Protein AF-A0A9D0C7G3-F1 (afdb_monomer_lite)

Radius of gyration: 17.69 Å; chains: 1; bounding box: 43×38×45 Å

Structure (mmCIF, N/CA/C/O backbone):
data_AF-A0A9D0C7G3-F1
#
_entry.id   AF-A0A9D0C7G3-F1
#
loop_
_atom_site.group_PDB
_atom_site.id
_atom_site.type_symbol
_atom_site.label_atom_id
_atom_site.label_alt_id
_atom_site.label_comp_id
_atom_site.label_asym_id
_atom_site.label_entity_id
_atom_site.label_seq_id
_atom_site.pdbx_PDB_ins_code
_atom_site.Cartn_x
_atom_site.Cartn_y
_atom_site.Cartn_z
_atom_site.occupancy
_atom_site.B_iso_or_equiv
_atom_site.auth_seq_id
_atom_site.auth_comp_id
_atom_site.auth_asym_id
_atom_site.auth_atom_id
_atom_site.pdbx_PDB_model_num
ATOM 1 N N . MET A 1 1 ? 22.082 9.849 -9.300 1.00 39.44 1 MET A N 1
ATOM 2 C CA . MET A 1 1 ? 21.828 9.738 -10.758 1.00 39.44 1 MET A CA 1
ATOM 3 C C . MET A 1 1 ? 21.403 8.312 -11.122 1.00 39.44 1 MET A C 1
ATOM 5 O O . MET A 1 1 ? 22.254 7.501 -11.453 1.00 39.44 1 MET A O 1
ATOM 9 N N . LYS A 1 2 ? 20.102 7.976 -11.063 1.00 48.81 2 LYS A N 1
ATOM 10 C CA . LYS A 1 2 ? 19.562 6.820 -11.805 1.00 48.81 2 LYS A CA 1
ATOM 11 C C . LYS A 1 2 ? 19.129 7.336 -13.172 1.00 48.81 2 LYS A C 1
ATOM 13 O O . LYS A 1 2 ? 18.089 7.978 -13.309 1.00 48.81 2 LYS A O 1
ATOM 18 N N . THR A 1 3 ? 19.985 7.135 -14.163 1.00 46.56 3 THR A N 1
ATOM 19 C CA . THR A 1 3 ? 19.692 7.391 -15.571 1.00 46.56 3 THR A CA 1
ATOM 20 C C . THR A 1 3 ? 18.485 6.549 -15.976 1.00 46.56 3 THR A C 1
ATOM 22 O O . THR A 1 3 ? 18.524 5.323 -16.030 1.00 46.56 3 THR A O 1
ATOM 25 N N . SER A 1 4 ? 17.365 7.234 -16.189 1.00 58.22 4 SER A N 1
ATOM 26 C CA . SER A 1 4 ? 16.115 6.657 -16.669 1.00 58.22 4 SER A CA 1
ATOM 27 C C . SER A 1 4 ? 16.331 6.057 -18.060 1.00 58.22 4 SER A C 1
ATOM 29 O O . SER A 1 4 ? 16.233 6.767 -19.061 1.00 58.22 4 SER A O 1
ATOM 31 N N . ASN A 1 5 ? 16.575 4.747 -18.132 1.00 47.09 5 ASN A N 1
ATOM 32 C CA . ASN A 1 5 ? 16.446 3.982 -19.369 1.00 47.09 5 ASN A CA 1
ATOM 33 C C . ASN A 1 5 ? 14.997 4.104 -19.870 1.00 47.09 5 ASN A C 1
ATOM 35 O O . ASN A 1 5 ? 14.085 3.468 -19.343 1.00 47.09 5 ASN A O 1
ATOM 39 N N . ARG A 1 6 ? 14.784 4.940 -20.896 1.00 54.44 6 ARG A N 1
ATOM 40 C CA . ARG A 1 6 ? 13.482 5.238 -21.535 1.00 54.44 6 ARG A CA 1
ATOM 41 C C . ARG A 1 6 ? 12.836 4.040 -22.261 1.00 54.44 6 ARG A C 1
ATOM 43 O O . ARG A 1 6 ? 11.806 4.213 -22.900 1.00 54.44 6 ARG A O 1
ATOM 50 N N . LEU A 1 7 ? 13.418 2.844 -22.174 1.00 54.00 7 LEU A N 1
ATOM 51 C CA . LEU A 1 7 ? 13.065 1.675 -22.992 1.0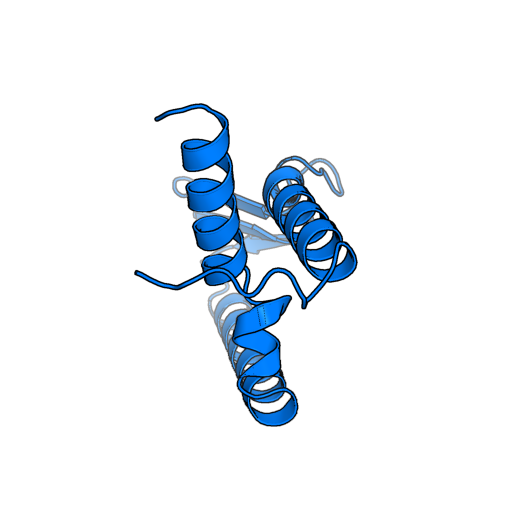0 54.00 7 LEU A CA 1
ATOM 52 C C . LEU A 1 7 ? 12.112 0.680 -22.301 1.00 54.00 7 LEU A C 1
ATOM 54 O O . LEU A 1 7 ? 11.555 -0.191 -22.959 1.00 54.00 7 LEU A O 1
ATOM 58 N N . ILE A 1 8 ? 11.852 0.829 -20.998 1.00 56.38 8 ILE A N 1
ATOM 59 C CA . ILE A 1 8 ? 10.834 0.048 -20.274 1.00 56.38 8 ILE A CA 1
ATOM 60 C C . ILE A 1 8 ? 9.529 0.848 -20.357 1.00 56.38 8 ILE A C 1
ATOM 62 O O . ILE A 1 8 ? 9.196 1.616 -19.454 1.00 56.38 8 ILE A O 1
ATOM 66 N N . GLY A 1 9 ? 8.914 0.773 -21.536 1.00 66.19 9 GLY A N 1
ATOM 67 C CA . GLY A 1 9 ? 7.927 1.698 -22.079 1.00 66.19 9 GLY A CA 1
ATOM 68 C C . GLY A 1 9 ? 6.613 1.877 -21.289 1.00 66.19 9 GLY A C 1
ATOM 69 O O . GLY A 1 9 ? 6.458 1.401 -20.168 1.00 66.19 9 GLY A O 1
ATOM 70 N N . PRO A 1 10 ? 5.624 2.570 -21.868 1.00 71.00 10 PRO A N 1
ATOM 71 C CA . PRO A 1 10 ? 4.451 3.157 -21.195 1.00 71.00 10 PRO A CA 1
ATOM 72 C C . PRO A 1 10 ? 3.639 2.229 -20.270 1.00 71.00 10 PRO A C 1
ATOM 74 O O . PRO A 1 10 ? 2.961 2.712 -19.366 1.00 71.00 10 PRO A O 1
ATOM 77 N N . TRP A 1 11 ? 3.717 0.911 -20.453 1.00 75.50 11 TRP A N 1
ATOM 78 C CA . TRP A 1 11 ? 3.060 -0.098 -19.621 1.00 75.50 11 TRP A CA 1
ATOM 79 C C . TRP A 1 11 ? 3.484 -0.064 -18.152 1.00 75.50 11 TRP A C 1
ATOM 81 O O . TRP A 1 11 ? 2.620 -0.148 -17.282 1.00 75.50 11 TRP A O 1
ATOM 91 N N . ARG A 1 12 ? 4.780 0.129 -17.859 1.00 79.38 12 ARG A N 1
ATOM 92 C CA . ARG A 1 12 ? 5.259 0.204 -16.467 1.00 79.38 12 ARG A CA 1
ATOM 93 C C . ARG A 1 12 ? 4.659 1.412 -15.761 1.00 79.38 12 ARG A C 1
ATOM 95 O O . ARG A 1 12 ? 4.097 1.283 -14.685 1.00 79.38 12 ARG A O 1
ATOM 102 N N . THR A 1 13 ? 4.712 2.573 -16.405 1.00 78.06 13 THR A N 1
ATOM 103 C CA . THR A 1 13 ? 4.170 3.817 -15.849 1.00 78.06 13 THR A CA 1
ATOM 104 C C . THR A 1 13 ? 2.652 3.751 -15.674 1.00 78.06 13 THR A C 1
ATOM 106 O O . THR A 1 13 ? 2.151 4.210 -14.655 1.00 78.06 13 THR A O 1
ATOM 109 N N . ARG A 1 14 ? 1.910 3.138 -16.611 1.00 82.88 14 ARG A N 1
ATOM 110 C CA . ARG A 1 14 ? 0.461 2.906 -16.452 1.00 82.88 14 ARG A CA 1
ATOM 111 C C . ARG A 1 14 ? 0.149 2.014 -15.251 1.00 82.88 14 ARG A C 1
ATOM 113 O O . ARG A 1 14 ? -0.739 2.351 -14.478 1.00 82.88 14 ARG A O 1
ATOM 120 N N . LEU A 1 15 ? 0.890 0.917 -15.078 1.00 86.25 15 LEU A N 1
ATOM 121 C CA . LEU A 1 15 ? 0.722 0.013 -13.939 1.00 86.25 15 LEU A CA 1
ATOM 122 C C . LEU A 1 15 ? 1.035 0.720 -12.612 1.00 86.25 15 LEU A C 1
ATOM 124 O O . LEU A 1 15 ? 0.284 0.582 -11.654 1.00 86.25 15 LEU A O 1
ATOM 128 N N . GLN A 1 16 ? 2.095 1.532 -12.580 1.00 86.25 16 GLN A N 1
ATOM 129 C CA . GLN A 1 16 ? 2.473 2.320 -11.407 1.00 86.25 16 GLN A CA 1
ATOM 130 C C . GLN A 1 16 ? 1.385 3.328 -11.008 1.00 86.25 16 GLN A C 1
ATOM 132 O O . GLN A 1 16 ? 1.018 3.399 -9.837 1.00 86.25 16 GLN A O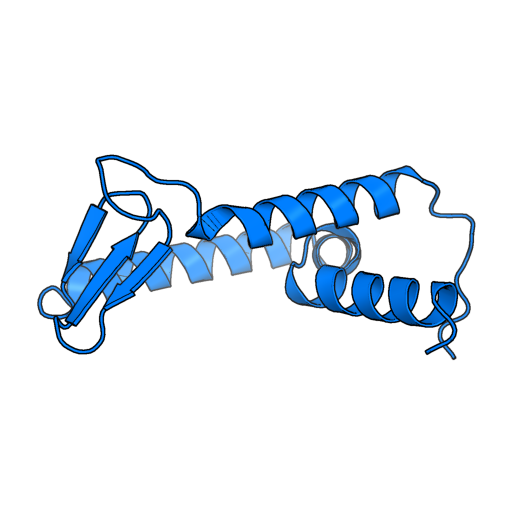 1
ATOM 137 N N . TRP A 1 17 ? 0.824 4.061 -11.976 1.00 85.62 17 TRP A N 1
ATOM 138 C CA . TRP A 1 17 ? -0.317 4.952 -11.737 1.00 85.62 17 TRP A CA 1
ATOM 139 C C . TRP A 1 17 ? -1.553 4.195 -11.250 1.00 85.62 17 TRP A C 1
ATOM 141 O O . TRP A 1 17 ? -2.211 4.656 -10.322 1.00 85.62 17 TRP A O 1
ATOM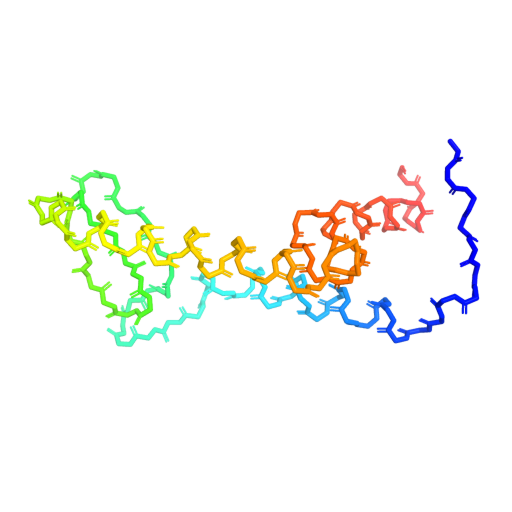 151 N N . LEU A 1 18 ? -1.851 3.032 -11.840 1.00 88.81 18 LEU A N 1
ATOM 152 C CA . LEU A 1 18 ? -2.983 2.196 -11.441 1.00 88.81 18 LEU A CA 1
ATOM 153 C C . LEU A 1 18 ? -2.836 1.718 -9.993 1.00 88.81 18 LEU A C 1
ATOM 155 O O . LEU A 1 18 ? -3.763 1.898 -9.210 1.00 88.81 18 LEU A O 1
ATOM 159 N N . LEU A 1 19 ? -1.677 1.166 -9.614 1.00 88.00 19 LEU A N 1
ATOM 160 C CA . LEU A 1 19 ? -1.418 0.745 -8.232 1.00 88.00 19 LEU A CA 1
ATOM 161 C C . LEU A 1 19 ? -1.476 1.924 -7.258 1.00 88.00 19 LEU A C 1
ATOM 163 O O . LEU A 1 19 ? -2.037 1.788 -6.175 1.00 88.00 19 LEU A O 1
ATOM 167 N N . CYS A 1 20 ? -0.917 3.074 -7.640 1.00 88.44 20 CYS A N 1
ATOM 168 C CA . CYS A 1 20 ? -0.929 4.275 -6.810 1.00 88.44 20 CYS A CA 1
ATOM 169 C C . CYS A 1 20 ? -2.362 4.759 -6.552 1.00 88.44 20 CYS A C 1
ATOM 171 O O . CYS A 1 20 ? -2.724 5.015 -5.406 1.00 88.44 20 CYS A O 1
ATOM 173 N N . LEU A 1 21 ? -3.190 4.840 -7.599 1.00 89.50 21 LEU A N 1
ATOM 174 C CA . LEU A 1 21 ? -4.604 5.201 -7.480 1.00 89.50 21 LEU A CA 1
ATOM 175 C C . LEU A 1 21 ? -5.375 4.179 -6.651 1.00 89.50 21 LEU A C 1
ATOM 177 O O . LEU A 1 21 ? -6.132 4.572 -5.774 1.00 89.50 21 LEU A O 1
ATOM 181 N N . LEU A 1 22 ? -5.161 2.883 -6.882 1.00 88.56 22 LEU A N 1
ATOM 182 C CA . LEU A 1 22 ? -5.822 1.830 -6.116 1.00 88.56 22 LEU A CA 1
ATOM 183 C C . LEU A 1 22 ? -5.500 1.942 -4.622 1.00 88.56 22 LEU A C 1
ATOM 185 O O . LEU A 1 22 ? -6.410 1.893 -3.802 1.00 88.56 22 LEU A O 1
ATOM 189 N N . PHE A 1 23 ? -4.226 2.127 -4.270 1.00 85.31 23 PHE A N 1
ATOM 190 C CA . PHE A 1 23 ? -3.795 2.252 -2.877 1.00 85.31 23 PHE A CA 1
ATOM 191 C C . PHE A 1 23 ? -4.332 3.526 -2.216 1.00 85.31 23 PHE A C 1
ATOM 193 O O . PHE A 1 23 ? -4.695 3.508 -1.043 1.00 85.31 23 PHE A O 1
ATOM 200 N N . LEU A 1 24 ? -4.422 4.621 -2.976 1.00 87.38 24 LEU A N 1
ATOM 201 C CA . LEU A 1 24 ? -4.948 5.885 -2.475 1.00 87.38 24 LEU A CA 1
ATOM 202 C C . LEU A 1 24 ? -6.472 5.866 -2.337 1.00 87.38 24 LEU A C 1
ATOM 204 O O . LEU A 1 24 ? -6.989 6.477 -1.419 1.00 87.38 24 LEU A O 1
ATOM 208 N N . LEU A 1 25 ? -7.193 5.165 -3.213 1.00 88.00 25 LEU A N 1
ATOM 209 C CA . LEU A 1 25 ? -8.656 5.066 -3.170 1.00 88.00 25 LEU A CA 1
ATOM 210 C C . LEU A 1 25 ? -9.148 3.996 -2.187 1.00 88.00 25 LEU A C 1
ATOM 212 O O . LEU A 1 25 ? -10.269 4.089 -1.697 1.00 88.00 25 LEU A O 1
ATOM 216 N N . LEU A 1 26 ? -8.306 3.011 -1.864 1.00 84.69 26 LEU A N 1
ATOM 217 C CA . LEU A 1 26 ? -8.611 1.891 -0.970 1.00 84.69 26 LEU A CA 1
ATOM 218 C C . LEU A 1 26 ? -9.278 2.290 0.362 1.00 84.69 26 LEU A C 1
ATOM 220 O O . LEU A 1 26 ? -10.300 1.689 0.682 1.00 84.69 26 LEU A O 1
ATOM 224 N N . PRO A 1 27 ? -8.786 3.282 1.132 1.00 82.06 27 PRO A N 1
ATOM 225 C CA . PRO A 1 27 ? -9.420 3.651 2.400 1.00 82.06 27 PRO A CA 1
ATOM 226 C C . PRO A 1 27 ? -10.711 4.472 2.239 1.00 82.06 27 PRO A C 1
ATOM 228 O O . PRO A 1 27 ? -11.502 4.542 3.177 1.00 82.06 27 PRO A O 1
ATOM 231 N N . TRP A 1 28 ? -10.961 5.072 1.072 1.00 82.69 28 TRP A N 1
ATOM 232 C CA . TRP A 1 28 ? -12.212 5.796 0.796 1.00 82.69 28 TRP A CA 1
ATOM 233 C C . TRP A 1 28 ? -13.326 4.897 0.264 1.00 82.69 28 TRP A C 1
ATOM 235 O O . TRP A 1 28 ? -14.482 5.308 0.249 1.00 82.69 28 TRP A O 1
ATOM 245 N N . LEU A 1 29 ? -13.003 3.680 -0.172 1.00 82.38 29 LEU A N 1
ATOM 246 C CA . LEU A 1 29 ? -14.021 2.702 -0.522 1.00 82.38 29 LEU A CA 1
ATOM 247 C C . LEU A 1 29 ? -14.729 2.240 0.757 1.00 82.38 29 LEU A C 1
ATOM 249 O O . LEU A 1 29 ? -14.093 1.904 1.759 1.00 82.38 29 LEU A O 1
ATOM 253 N N . GLU A 1 30 ? -16.056 2.212 0.714 1.00 80.69 30 GLU A N 1
ATOM 254 C CA . GLU A 1 30 ? -16.895 1.745 1.814 1.00 80.69 30 GLU A CA 1
ATOM 255 C C . GLU A 1 30 ? -17.462 0.361 1.480 1.00 80.69 30 GLU A C 1
ATOM 257 O O . GLU A 1 30 ? -17.960 0.121 0.380 1.00 80.69 30 GLU A O 1
ATOM 262 N N . MET A 1 31 ? -17.406 -0.562 2.440 1.00 74.38 31 MET A N 1
ATOM 263 C CA . MET A 1 31 ? -18.087 -1.857 2.374 1.00 74.38 31 MET A CA 1
ATOM 264 C C . MET A 1 31 ? -18.881 -2.054 3.664 1.00 74.38 31 MET A C 1
ATOM 266 O O . MET A 1 31 ? -18.344 -1.913 4.761 1.00 74.38 31 MET A O 1
ATOM 270 N N . ASN A 1 32 ? -20.168 -2.391 3.538 1.00 71.56 32 ASN A N 1
ATOM 271 C CA . ASN A 1 32 ? -21.091 -2.583 4.668 1.00 71.56 32 ASN A CA 1
ATOM 272 C C . ASN A 1 32 ? -21.190 -1.369 5.619 1.00 71.56 32 ASN A C 1
ATOM 274 O O . ASN A 1 32 ? -21.271 -1.535 6.835 1.00 71.56 32 ASN A O 1
ATOM 278 N N . GLY A 1 33 ? -21.153 -0.145 5.077 1.00 77.06 33 GLY A N 1
ATOM 279 C CA . GLY A 1 33 ? -21.277 1.097 5.855 1.00 77.06 33 GLY A CA 1
ATOM 280 C C . GLY A 1 33 ? -20.040 1.476 6.678 1.00 77.06 33 GLY A C 1
ATOM 281 O O . GLY A 1 33 ? -20.099 2.417 7.463 1.00 77.06 33 GLY A O 1
ATOM 282 N N . ASN A 1 34 ? -18.922 0.761 6.507 1.00 75.75 34 ASN A N 1
ATOM 283 C CA . ASN A 1 34 ? -17.635 1.079 7.118 1.00 75.75 34 ASN A CA 1
ATOM 284 C C . ASN A 1 34 ? -16.553 1.233 6.035 1.00 75.75 34 ASN A C 1
ATOM 286 O O . ASN A 1 34 ? -16.587 0.557 5.006 1.00 75.75 34 ASN A O 1
ATOM 290 N N . SER A 1 35 ? -15.574 2.108 6.281 1.00 78.69 35 SER A N 1
ATOM 291 C CA . SER A 1 35 ? -14.389 2.257 5.423 1.00 78.69 35 SER A CA 1
ATOM 292 C C . SER A 1 35 ? -13.614 0.933 5.333 1.00 78.69 35 SER A C 1
ATOM 294 O O . SER A 1 35 ? -13.482 0.212 6.327 1.00 78.69 35 SER A O 1
ATOM 296 N N . LEU A 1 36 ? -13.108 0.610 4.137 1.00 78.94 36 LEU A N 1
ATOM 297 C CA . LEU A 1 36 ? -12.393 -0.636 3.847 1.00 78.94 36 LEU A CA 1
ATOM 298 C C . LEU A 1 36 ? -11.175 -0.855 4.745 1.00 78.94 36 LEU A C 1
ATOM 300 O O . LEU A 1 36 ? -10.868 -1.994 5.087 1.00 78.94 36 LEU A O 1
ATOM 304 N N . VAL A 1 37 ? -10.460 0.216 5.083 1.00 82.88 37 VAL A N 1
ATOM 305 C CA . VAL A 1 37 ? -9.271 0.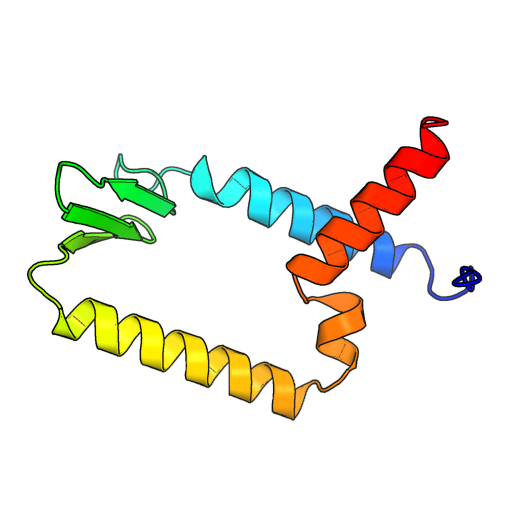163 5.932 1.00 82.88 37 VAL A CA 1
ATOM 306 C C . VAL A 1 37 ? -9.297 1.377 6.849 1.00 82.88 37 VAL A C 1
ATOM 308 O O . VAL A 1 37 ? -8.953 2.484 6.439 1.00 82.88 37 VAL A O 1
ATOM 311 N N . ARG A 1 38 ? -9.696 1.172 8.107 1.00 83.25 38 ARG A N 1
ATOM 312 C CA . ARG A 1 38 ? -9.712 2.221 9.135 1.00 83.25 38 ARG A CA 1
ATOM 313 C C . ARG A 1 38 ? -9.215 1.672 10.466 1.00 83.25 38 ARG A C 1
ATOM 315 O O . ARG A 1 38 ? -9.631 0.606 10.905 1.00 83.25 38 ARG A O 1
ATOM 322 N N . ILE A 1 39 ? -8.358 2.439 11.132 1.00 83.44 39 ILE A N 1
ATOM 323 C CA . ILE A 1 39 ? -7.861 2.135 12.477 1.00 83.44 39 ILE A CA 1
ATOM 324 C C . ILE A 1 39 ? -8.508 3.119 13.451 1.00 83.44 39 ILE A C 1
ATOM 326 O O . ILE A 1 39 ? -8.293 4.326 13.351 1.00 83.44 39 ILE A O 1
ATOM 330 N N . ASP A 1 40 ? -9.318 2.607 14.373 1.00 84.75 40 ASP A N 1
ATOM 331 C CA . ASP A 1 40 ? -9.956 3.369 15.445 1.00 84.75 40 ASP A CA 1
ATOM 332 C C . ASP A 1 40 ? -9.201 3.116 16.757 1.00 84.75 40 ASP A C 1
ATOM 334 O O . ASP A 1 40 ? -9.362 2.075 17.398 1.00 84.75 40 ASP A O 1
ATOM 338 N N . ILE A 1 41 ? -8.325 4.059 17.119 1.00 83.31 41 ILE A N 1
ATOM 339 C CA . ILE A 1 41 ? -7.473 3.974 18.314 1.00 83.31 41 ILE A CA 1
ATOM 340 C C . ILE A 1 41 ? -8.304 4.086 19.609 1.00 83.31 41 ILE A C 1
ATOM 342 O O . ILE A 1 41 ? -8.117 3.238 20.479 1.00 83.31 41 ILE A O 1
ATOM 346 N N . PRO A 1 42 ? -9.243 5.049 19.756 1.00 82.19 42 PRO A N 1
ATOM 347 C CA . PRO A 1 42 ? -10.093 5.140 20.947 1.00 82.19 42 PRO A CA 1
ATOM 348 C C . PRO A 1 42 ? -10.942 3.892 21.199 1.00 82.19 42 PRO A C 1
ATOM 350 O O . PRO A 1 42 ? -11.098 3.470 22.341 1.00 82.19 42 PRO A O 1
ATOM 353 N N . GLY A 1 43 ? -11.505 3.311 20.136 1.00 79.81 43 GLY A N 1
ATOM 354 C CA . GLY A 1 43 ? -12.363 2.133 20.236 1.00 79.81 43 GLY A CA 1
ATOM 355 C C . GLY A 1 43 ? -11.615 0.801 20.229 1.00 79.81 43 GLY A C 1
ATOM 356 O O . GLY A 1 43 ? -12.267 -0.232 20.375 1.00 79.81 43 GLY A O 1
ATOM 357 N N . LEU A 1 44 ? -10.292 0.812 20.009 1.00 83.75 44 LEU A N 1
ATOM 358 C CA . LEU A 1 44 ? -9.474 -0.383 19.772 1.00 83.75 44 LEU A CA 1
ATOM 359 C C . LEU A 1 44 ? -10.070 -1.296 18.676 1.00 83.75 44 LEU A C 1
ATOM 361 O O . LEU A 1 44 ? -10.031 -2.527 18.766 1.00 83.75 44 LEU A O 1
ATOM 365 N N . ARG A 1 45 ? -10.642 -0.686 17.627 1.00 84.44 45 ARG A N 1
ATOM 366 C CA . ARG A 1 45 ? -11.290 -1.392 16.509 1.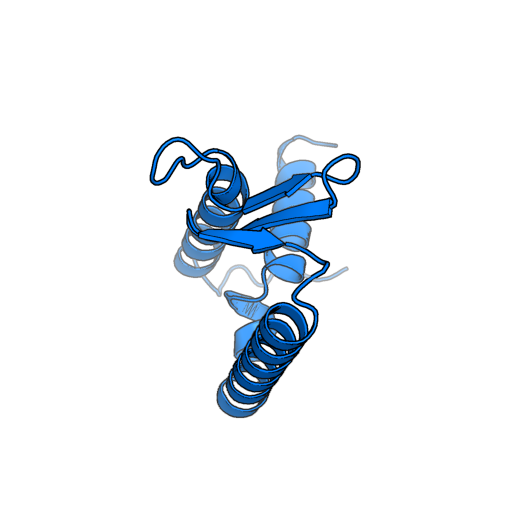00 84.44 45 ARG A CA 1
ATOM 367 C C . ARG A 1 45 ? -10.512 -1.183 15.218 1.00 84.44 45 ARG A C 1
ATOM 369 O O . ARG A 1 45 ? -10.217 -0.061 14.817 1.00 84.44 45 ARG A O 1
ATOM 376 N N . LEU A 1 46 ? -10.215 -2.279 14.543 1.00 85.19 46 LEU A N 1
ATOM 377 C CA . LEU A 1 46 ? -9.596 -2.327 13.229 1.00 85.19 46 LEU A CA 1
ATOM 378 C C . LEU A 1 46 ? -10.674 -2.712 12.218 1.00 85.19 46 LEU A C 1
ATOM 380 O O . LEU A 1 46 ? -11.198 -3.820 12.241 1.00 85.19 46 LEU A O 1
ATOM 384 N N . TYR A 1 47 ? -11.014 -1.794 11.328 1.00 83.75 47 TYR A N 1
ATOM 385 C CA . TYR A 1 47 ? -11.913 -2.056 10.215 1.00 83.75 47 TYR A CA 1
ATOM 386 C C . TYR A 1 47 ? -11.067 -2.512 9.031 1.00 83.75 47 TYR A C 1
ATOM 388 O O . TYR A 1 47 ? -10.241 -1.749 8.526 1.00 83.75 47 TYR A O 1
ATOM 396 N N . LEU A 1 48 ? -11.243 -3.767 8.622 1.00 83.12 48 LEU A N 1
ATOM 397 C CA . LEU A 1 48 ? -10.521 -4.389 7.515 1.00 83.12 48 LEU A CA 1
ATOM 398 C C . LEU A 1 48 ? -11.523 -5.090 6.595 1.00 83.12 48 LEU A C 1
ATOM 400 O O . LEU A 1 48 ? -12.216 -6.014 7.010 1.00 83.12 48 LEU A O 1
ATOM 404 N N . PHE A 1 49 ? -11.611 -4.632 5.346 1.00 78.81 49 PHE A N 1
ATOM 405 C CA . PHE A 1 49 ? -12.494 -5.159 4.298 1.00 78.81 49 PHE A CA 1
ATOM 406 C C . PHE A 1 49 ? -13.962 -5.310 4.742 1.00 78.81 49 PHE A C 1
ATOM 408 O O . PHE A 1 49 ? -14.623 -6.307 4.455 1.00 78.81 49 PHE A O 1
ATOM 415 N N . GLY A 1 50 ? -14.474 -4.317 5.479 1.00 71.38 50 GLY A N 1
ATOM 416 C CA . GLY A 1 50 ? -15.846 -4.310 6.002 1.00 71.38 50 GLY A CA 1
ATOM 417 C C . GLY A 1 50 ? -16.082 -5.222 7.216 1.00 71.38 50 GLY A C 1
ATOM 418 O O . GLY A 1 50 ? -17.215 -5.312 7.681 1.00 71.38 50 GLY A O 1
ATOM 419 N N . GLN A 1 51 ? -15.045 -5.885 7.739 1.00 78.69 51 GLN A N 1
ATOM 420 C CA . GLN A 1 51 ? -15.078 -6.628 9.002 1.00 78.69 51 GLN A CA 1
ATOM 421 C C . GLN A 1 51 ? -14.490 -5.781 10.134 1.00 78.69 51 GLN A C 1
ATOM 423 O O . GLN A 1 51 ? -13.530 -5.036 9.934 1.00 78.69 51 GLN A O 1
ATOM 428 N N . VAL A 1 52 ? -15.056 -5.915 11.334 1.00 84.06 52 VAL A N 1
ATOM 429 C CA . VAL A 1 52 ? -14.588 -5.214 12.536 1.00 84.06 52 VAL A CA 1
ATOM 430 C C . VAL A 1 52 ? -13.751 -6.179 13.369 1.00 84.06 52 VAL A C 1
ATOM 432 O O . VAL A 1 52 ? -14.282 -7.003 14.109 1.00 84.06 52 VAL A O 1
ATOM 435 N N . LEU A 1 53 ? -12.433 -6.073 13.247 1.00 84.69 53 LEU A N 1
ATOM 436 C CA . LEU A 1 53 ? -11.474 -6.790 14.077 1.00 84.69 53 LEU A CA 1
ATOM 437 C C . LEU A 1 53 ? -11.203 -5.964 15.326 1.00 84.69 53 LEU A C 1
ATOM 439 O O . LEU A 1 53 ? -10.603 -4.894 15.268 1.00 84.69 53 LEU A O 1
ATOM 443 N N . ARG A 1 54 ? -11.657 -6.438 16.478 1.00 81.50 54 ARG A N 1
ATOM 444 C CA . ARG A 1 54 ? -11.340 -5.767 17.736 1.00 81.50 54 ARG A CA 1
ATOM 445 C C . ARG A 1 54 ? -9.993 -6.251 18.253 1.00 81.50 54 ARG A C 1
ATOM 447 O O . ARG A 1 54 ? -9.677 -7.432 18.136 1.00 81.50 54 ARG A O 1
ATOM 454 N N . ILE A 1 55 ? -9.209 -5.354 18.838 1.00 80.56 55 ILE A N 1
ATOM 455 C CA . ILE A 1 55 ? -7.869 -5.689 19.341 1.00 80.56 55 ILE A CA 1
ATOM 456 C C . ILE A 1 55 ? -7.943 -6.643 20.545 1.00 80.56 55 ILE A C 1
ATOM 458 O O . ILE A 1 55 ? -6.990 -7.382 20.782 1.00 80.56 55 ILE A O 1
ATOM 462 N N . GLU A 1 56 ? -9.075 -6.709 21.263 1.00 81.69 56 GLU A N 1
ATOM 463 C CA . GLU A 1 56 ? -9.254 -7.700 22.335 1.00 81.69 56 GLU A CA 1
ATOM 464 C C . GLU A 1 56 ? -9.222 -9.150 21.810 1.00 81.69 56 GLU A C 1
ATOM 466 O O . GLU A 1 56 ? -8.843 -10.065 22.536 1.00 81.69 56 GLU A O 1
ATOM 471 N N . GLU A 1 57 ? -9.544 -9.364 20.531 1.00 84.25 57 GLU A N 1
ATOM 472 C CA . GLU A 1 57 ? -9.478 -10.660 19.846 1.00 84.25 57 GLU A CA 1
ATOM 473 C C . GLU A 1 57 ? -8.083 -10.872 19.217 1.00 84.25 57 GLU A C 1
ATOM 475 O O . GLU A 1 57 ? -7.945 -11.106 18.011 1.00 84.25 57 GLU A O 1
ATOM 480 N N . LEU A 1 58 ? -7.018 -10.762 20.022 1.00 82.69 58 LEU A N 1
ATOM 481 C CA . LEU A 1 58 ? -5.625 -10.726 19.542 1.00 82.69 58 LEU A CA 1
ATOM 482 C C . LEU A 1 58 ? -5.255 -11.910 18.622 1.00 82.69 58 LEU A C 1
ATOM 484 O O . LEU A 1 58 ? -4.417 -11.759 17.733 1.00 82.69 58 LEU A O 1
ATOM 488 N N . TYR A 1 59 ? -5.896 -13.073 18.789 1.00 88.31 59 TYR A N 1
ATOM 489 C CA . TYR A 1 59 ? -5.642 -14.262 17.969 1.00 88.31 59 TYR A CA 1
ATOM 490 C C . TYR A 1 59 ? -6.001 -14.063 16.483 1.00 88.31 59 TYR A C 1
ATOM 492 O O . TYR A 1 59 ? -5.236 -14.493 15.620 1.00 88.31 59 TYR A O 1
ATOM 500 N N . LEU A 1 60 ? -7.114 -13.382 16.169 1.00 87.69 60 LEU A N 1
ATOM 501 C CA . LEU A 1 60 ? -7.530 -13.097 14.785 1.00 87.69 60 LEU A CA 1
ATOM 502 C C . LEU A 1 60 ? -6.550 -12.138 14.115 1.00 87.69 60 LEU A C 1
ATOM 504 O O . LEU A 1 60 ? -6.146 -12.348 12.972 1.00 87.69 60 LEU A O 1
ATOM 508 N N . VAL A 1 61 ? -6.141 -11.100 14.848 1.00 86.50 61 VAL A N 1
ATOM 509 C CA . VAL A 1 61 ? -5.180 -10.101 14.372 1.00 86.50 61 VAL A CA 1
ATOM 510 C C . VAL A 1 61 ? -3.820 -10.750 14.110 1.00 86.50 61 VAL A C 1
ATOM 512 O O . VAL A 1 61 ? -3.238 -10.544 13.045 1.00 86.50 61 VAL A O 1
ATOM 515 N N . LEU A 1 62 ? -3.336 -11.583 15.036 1.00 90.56 62 LEU A N 1
ATOM 516 C CA . LEU A 1 62 ? -2.067 -12.296 14.888 1.00 90.56 62 LEU A CA 1
ATOM 517 C C . LEU A 1 62 ? -2.081 -13.240 13.681 1.00 90.56 62 LEU A C 1
ATOM 519 O O . LEU A 1 62 ? -1.143 -13.227 12.884 1.00 90.56 62 LEU A O 1
ATOM 523 N N . LEU A 1 63 ? -3.147 -14.030 13.521 1.00 91.81 63 LEU A N 1
ATOM 524 C CA . LEU A 1 63 ? -3.297 -14.937 12.385 1.00 91.81 63 LEU A CA 1
ATOM 525 C C . LEU A 1 63 ? -3.364 -14.165 11.061 1.00 91.81 63 LEU A C 1
ATOM 527 O O . LEU A 1 63 ? -2.708 -14.553 10.095 1.00 91.81 63 LEU A O 1
ATOM 531 N N . GLY A 1 64 ? -4.080 -13.039 11.028 1.00 89.69 64 GLY A N 1
ATOM 532 C CA . GLY A 1 64 ? -4.139 -12.159 9.862 1.00 89.69 64 GLY A CA 1
ATOM 533 C C . GLY A 1 64 ? -2.767 -11.606 9.469 1.00 89.69 64 GLY A C 1
ATOM 534 O O . GLY A 1 64 ? -2.382 -11.687 8.302 1.00 89.69 64 GLY A O 1
ATOM 535 N N . ILE A 1 65 ? -1.994 -11.106 10.439 1.00 90.19 65 ILE A N 1
ATOM 536 C CA . ILE A 1 65 ? -0.630 -10.611 10.203 1.00 90.19 65 ILE A CA 1
ATOM 537 C C . ILE A 1 65 ? 0.284 -11.745 9.729 1.00 90.19 65 ILE A C 1
ATOM 539 O O . ILE A 1 65 ? 1.041 -11.556 8.779 1.00 90.19 65 ILE A O 1
ATOM 543 N N . LEU A 1 66 ? 0.202 -12.929 10.339 1.00 95.56 66 LEU A N 1
ATOM 544 C CA . LEU A 1 66 ? 1.012 -14.083 9.949 1.00 95.56 66 LEU A CA 1
ATOM 545 C C . LEU A 1 66 ? 0.744 -14.491 8.495 1.00 95.56 66 LEU A C 1
ATOM 547 O O . LEU A 1 66 ? 1.686 -14.647 7.717 1.00 95.56 66 LEU A O 1
ATOM 551 N N . VAL A 1 67 ? -0.529 -14.616 8.110 1.00 95.12 67 VAL A N 1
ATOM 552 C CA . VAL A 1 67 ? -0.926 -14.938 6.732 1.00 95.12 67 VAL A CA 1
ATOM 553 C C . VAL A 1 67 ? -0.457 -13.851 5.766 1.00 95.12 67 VAL A C 1
ATOM 555 O O . VAL A 1 67 ? 0.093 -14.173 4.714 1.00 95.12 67 VAL A O 1
ATOM 558 N N . PHE A 1 68 ? -0.609 -12.574 6.126 1.00 92.44 68 PHE A N 1
ATOM 559 C CA . PHE A 1 68 ? -0.144 -11.455 5.308 1.00 92.44 68 PHE A CA 1
ATOM 560 C C . PHE A 1 68 ? 1.373 -11.499 5.076 1.00 92.44 68 PHE A C 1
ATOM 562 O O . PHE A 1 68 ? 1.826 -11.388 3.936 1.00 92.44 68 PHE A O 1
ATOM 569 N N . VAL A 1 69 ? 2.160 -11.712 6.134 1.00 95.12 69 VAL A N 1
ATOM 570 C CA . VAL A 1 69 ? 3.624 -11.793 6.048 1.00 95.12 69 VAL A CA 1
ATOM 571 C C . VAL A 1 69 ? 4.057 -12.999 5.219 1.00 95.12 69 VAL A C 1
ATOM 573 O O . VAL A 1 69 ? 4.923 -12.856 4.359 1.00 95.12 69 VAL A O 1
ATOM 576 N N . LEU A 1 70 ? 3.445 -14.169 5.419 1.00 96.31 70 LEU A N 1
ATOM 577 C CA . LEU A 1 70 ? 3.753 -15.368 4.635 1.00 96.31 70 LEU A CA 1
ATOM 578 C C . LEU A 1 70 ? 3.411 -15.186 3.155 1.00 96.31 70 LEU A C 1
ATOM 580 O O . LEU A 1 70 ? 4.223 -15.531 2.300 1.00 96.31 70 LEU A O 1
ATOM 584 N N . ALA A 1 71 ? 2.249 -14.607 2.845 1.00 92.00 71 ALA A N 1
ATOM 585 C CA . ALA A 1 71 ? 1.857 -14.305 1.474 1.00 92.00 71 ALA A CA 1
ATOM 586 C C . ALA A 1 71 ? 2.836 -13.320 0.821 1.00 92.00 71 ALA A C 1
ATOM 588 O O . ALA A 1 71 ? 3.304 -13.559 -0.292 1.00 92.00 71 ALA A O 1
ATOM 589 N N . PHE A 1 72 ? 3.207 -12.248 1.527 1.00 89.88 72 PHE A N 1
ATOM 590 C CA . PHE A 1 72 ? 4.185 -11.278 1.042 1.00 89.88 72 PHE A CA 1
ATOM 591 C C . PHE A 1 72 ? 5.555 -11.927 0.799 1.00 89.88 72 PHE A C 1
ATOM 593 O O . PHE A 1 72 ? 6.164 -11.733 -0.255 1.00 89.88 72 PHE A O 1
ATOM 600 N N . LEU A 1 73 ? 6.026 -12.754 1.734 1.00 91.44 73 LEU A N 1
ATOM 601 C CA . LEU A 1 73 ? 7.306 -13.445 1.615 1.00 91.44 73 LEU A CA 1
ATOM 602 C C . LEU A 1 73 ? 7.295 -14.435 0.443 1.00 91.44 73 LEU A C 1
ATOM 604 O O . LEU A 1 73 ? 8.212 -14.421 -0.372 1.00 91.44 73 LEU A O 1
ATOM 608 N N . LEU A 1 74 ? 6.227 -15.217 0.280 1.00 92.94 74 LEU A N 1
ATOM 609 C CA . LEU A 1 74 ? 6.063 -16.130 -0.853 1.00 92.94 74 LEU A CA 1
ATOM 610 C C . LEU A 1 74 ? 6.140 -15.375 -2.183 1.00 92.94 74 LEU A C 1
ATOM 612 O O . LEU A 1 74 ? 6.906 -15.744 -3.070 1.00 92.94 74 LEU A O 1
ATOM 616 N N . VAL A 1 75 ? 5.402 -14.274 -2.301 1.00 88.62 75 VAL A N 1
ATOM 617 C CA . VAL A 1 75 ? 5.399 -13.427 -3.495 1.00 88.62 75 VAL A CA 1
ATOM 618 C C . VAL A 1 75 ? 6.792 -12.862 -3.793 1.00 88.62 75 VAL A C 1
ATOM 620 O O . VAL A 1 75 ? 7.233 -12.891 -4.944 1.00 88.62 75 VAL A O 1
ATOM 623 N N . THR A 1 76 ? 7.517 -12.393 -2.773 1.00 86.44 76 THR A N 1
ATOM 624 C CA . THR A 1 76 ? 8.884 -11.871 -2.949 1.00 86.44 76 THR A CA 1
ATOM 625 C C . THR A 1 76 ? 9.898 -12.947 -3.339 1.00 86.44 76 THR A C 1
ATOM 627 O O . THR A 1 76 ? 10.768 -12.669 -4.162 1.00 86.44 76 THR A O 1
ATOM 630 N N . VAL A 1 77 ? 9.778 -14.174 -2.823 1.00 90.19 77 VAL A N 1
ATOM 631 C CA . VAL A 1 77 ? 10.647 -15.299 -3.211 1.00 90.19 77 VAL A CA 1
ATOM 632 C C . VAL A 1 77 ? 10.347 -15.765 -4.639 1.00 90.19 77 VAL A C 1
ATOM 634 O O . VAL A 1 77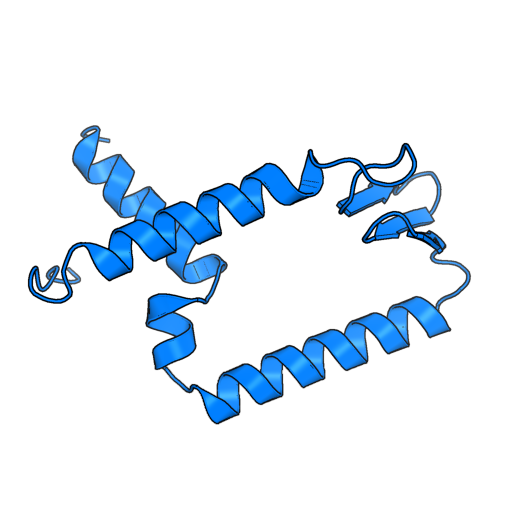 ? 11.277 -15.998 -5.405 1.00 90.19 77 VAL A O 1
ATOM 637 N N . VAL A 1 78 ? 9.069 -15.852 -5.025 1.00 90.69 78 VAL A N 1
ATOM 638 C CA . VAL A 1 78 ? 8.656 -16.324 -6.359 1.00 90.69 78 VAL A CA 1
ATOM 639 C C . VAL A 1 78 ? 8.978 -15.306 -7.457 1.00 90.69 78 VAL A C 1
ATOM 641 O O . VAL A 1 78 ? 9.490 -15.677 -8.510 1.00 90.69 78 VAL A O 1
ATOM 644 N N . LEU A 1 79 ? 8.686 -14.019 -7.238 1.00 84.62 79 LEU A N 1
ATOM 645 C CA . LEU A 1 79 ? 8.848 -12.968 -8.255 1.00 84.62 79 LEU A CA 1
ATOM 646 C C . LEU A 1 79 ? 10.190 -12.219 -8.156 1.00 84.62 79 LEU A C 1
ATOM 648 O O . LEU A 1 79 ? 10.567 -11.489 -9.079 1.00 84.62 79 LEU A O 1
ATOM 652 N N . GLY A 1 80 ? 10.928 -12.375 -7.055 1.00 80.94 80 GLY A N 1
ATOM 653 C CA . GLY A 1 80 ? 12.247 -11.774 -6.858 1.00 80.94 80 GLY A CA 1
ATOM 654 C C . GLY A 1 80 ? 12.264 -10.251 -7.052 1.00 80.94 80 GLY A C 1
ATOM 655 O O . GLY A 1 80 ? 11.329 -9.533 -6.698 1.00 80.94 80 GLY A O 1
ATOM 656 N N . ARG A 1 81 ? 13.333 -9.721 -7.670 1.00 76.88 81 ARG A N 1
ATOM 657 C CA . ARG A 1 81 ? 13.481 -8.271 -7.932 1.00 76.88 81 ARG A CA 1
ATOM 658 C C . ARG A 1 81 ? 12.457 -7.695 -8.917 1.00 76.88 81 ARG A C 1
ATOM 660 O O . ARG A 1 81 ? 12.330 -6.471 -8.982 1.00 76.88 81 ARG A O 1
ATOM 667 N N . VAL A 1 82 ? 11.744 -8.532 -9.676 1.00 79.56 82 VAL A N 1
ATOM 668 C CA . VAL A 1 82 ? 10.684 -8.061 -10.582 1.00 79.56 82 VAL A CA 1
ATOM 669 C C . VAL A 1 82 ? 9.548 -7.443 -9.767 1.00 79.56 82 VAL A C 1
ATOM 671 O O . VAL A 1 82 ? 9.055 -6.378 -10.128 1.00 79.56 82 VAL A O 1
ATOM 674 N N . TRP A 1 83 ? 9.221 -8.023 -8.607 1.00 80.88 83 TRP A N 1
ATOM 675 C CA . TRP A 1 83 ? 8.254 -7.456 -7.664 1.00 80.88 83 TRP A CA 1
ATOM 676 C C . TRP A 1 83 ? 8.624 -6.030 -7.244 1.00 80.88 83 TRP A C 1
ATOM 678 O O . TRP A 1 83 ? 7.824 -5.103 -7.387 1.00 80.88 83 TRP A O 1
ATOM 688 N N . CYS A 1 84 ? 9.869 -5.833 -6.797 1.00 76.69 84 CYS A N 1
ATOM 689 C CA . CYS A 1 84 ? 10.359 -4.533 -6.337 1.00 76.69 84 CYS A CA 1
ATOM 690 C C . CYS A 1 84 ? 10.386 -3.463 -7.440 1.00 76.69 84 CYS A C 1
ATOM 692 O O . CYS A 1 84 ? 10.295 -2.281 -7.128 1.00 76.69 84 CYS A O 1
ATOM 694 N N . GLY A 1 85 ? 10.496 -3.855 -8.715 1.00 71.12 85 GLY A N 1
ATOM 695 C CA . GLY A 1 85 ? 10.507 -2.924 -9.848 1.00 71.12 85 GLY A CA 1
ATOM 696 C C . GLY A 1 85 ? 9.132 -2.575 -10.435 1.00 71.12 85 GLY A C 1
ATOM 697 O O . GLY A 1 85 ? 9.039 -1.593 -11.173 1.00 71.12 85 GLY A O 1
ATOM 698 N N . TRP A 1 86 ? 8.089 -3.368 -10.154 1.00 76.50 86 TRP A N 1
ATOM 699 C CA . TRP A 1 86 ? 6.792 -3.264 -10.845 1.00 76.50 86 TRP A CA 1
ATOM 700 C C . TRP A 1 86 ? 5.564 -3.214 -9.928 1.00 76.50 86 TRP A C 1
ATOM 702 O O . TRP A 1 86 ? 4.596 -2.552 -10.294 1.00 76.50 86 TRP A O 1
ATOM 712 N N . LEU A 1 87 ? 5.574 -3.905 -8.782 1.00 80.56 87 LEU A N 1
ATOM 713 C CA . LEU A 1 87 ? 4.399 -4.043 -7.906 1.00 80.56 87 LEU A CA 1
ATOM 714 C C . LEU A 1 87 ? 4.605 -3.525 -6.481 1.00 80.56 87 LEU A C 1
ATOM 716 O O . LEU A 1 87 ? 3.618 -3.249 -5.805 1.00 80.56 87 LEU A O 1
ATOM 720 N N . CYS A 1 88 ? 5.846 -3.394 -6.001 1.00 83.44 88 CYS A N 1
ATOM 721 C CA . CYS A 1 88 ? 6.089 -2.937 -4.634 1.00 83.44 88 CYS A CA 1
ATOM 722 C C . CYS A 1 88 ? 5.463 -1.543 -4.422 1.00 83.44 88 CYS A C 1
ATOM 724 O O . CYS A 1 88 ? 5.884 -0.593 -5.099 1.00 83.44 88 CYS A O 1
ATOM 726 N N . PRO A 1 89 ? 4.478 -1.396 -3.512 1.00 78.38 89 PRO A N 1
ATOM 727 C CA . PRO A 1 89 ? 3.718 -0.156 -3.378 1.00 78.38 89 PRO A CA 1
ATOM 728 C C . PRO A 1 89 ? 4.607 1.001 -2.920 1.00 78.38 89 PRO A C 1
ATOM 730 O O . PRO A 1 89 ? 4.505 2.090 -3.472 1.00 78.38 89 PRO A O 1
ATOM 733 N N . GLN A 1 90 ? 5.548 0.753 -2.000 1.00 81.62 90 GLN A N 1
ATOM 734 C CA . GLN A 1 90 ? 6.488 1.765 -1.508 1.00 81.62 90 GLN A CA 1
ATOM 735 C C . GLN A 1 90 ? 7.371 2.319 -2.636 1.00 81.62 90 GLN A C 1
ATOM 737 O O . GLN A 1 90 ? 7.414 3.525 -2.861 1.00 81.62 90 GLN A O 1
ATOM 742 N N . THR A 1 91 ? 8.074 1.440 -3.356 1.00 84.19 91 THR A N 1
ATOM 743 C CA . THR A 1 91 ? 9.010 1.846 -4.415 1.00 84.19 91 THR A CA 1
ATOM 744 C C . THR A 1 91 ? 8.279 2.537 -5.558 1.00 84.19 91 THR A C 1
ATOM 746 O O . THR A 1 91 ? 8.740 3.552 -6.067 1.00 84.19 91 THR A O 1
ATOM 749 N N . THR A 1 92 ? 7.105 2.020 -5.919 1.00 86.00 92 THR A N 1
ATOM 750 C CA . THR A 1 92 ? 6.270 2.582 -6.980 1.00 86.00 92 THR A CA 1
ATOM 751 C C . THR A 1 92 ? 5.783 3.991 -6.646 1.00 86.00 92 THR A C 1
ATOM 753 O O . THR A 1 92 ? 5.854 4.864 -7.510 1.00 86.00 92 THR A O 1
ATOM 756 N N . LEU A 1 93 ? 5.330 4.233 -5.409 1.00 85.88 93 LEU A N 1
ATOM 757 C CA . LEU A 1 93 ? 4.894 5.563 -4.973 1.00 85.88 93 LEU A CA 1
ATOM 758 C C . LEU A 1 93 ? 6.045 6.572 -5.012 1.00 85.88 93 LEU A C 1
ATOM 760 O O . LEU A 1 93 ? 5.882 7.658 -5.563 1.00 85.88 93 LEU A O 1
ATOM 764 N N . SER A 1 94 ? 7.206 6.214 -4.454 1.00 86.56 94 SER A N 1
ATOM 765 C CA . SER A 1 94 ? 8.376 7.098 -4.413 1.00 86.56 94 SER A CA 1
ATOM 766 C C . SER A 1 94 ? 8.899 7.417 -5.815 1.00 86.56 94 SER A C 1
ATOM 768 O O . SER A 1 94 ? 9.093 8.586 -6.142 1.00 86.56 94 SER A O 1
ATOM 770 N N . ASP A 1 95 ? 9.042 6.403 -6.674 1.00 84.44 95 ASP A N 1
ATOM 771 C CA . ASP A 1 95 ? 9.477 6.585 -8.064 1.00 84.44 95 ASP A CA 1
ATOM 772 C C . ASP A 1 95 ? 8.515 7.502 -8.840 1.00 84.44 95 ASP A C 1
ATOM 774 O O . ASP A 1 95 ? 8.943 8.330 -9.654 1.00 84.44 95 ASP A O 1
ATOM 778 N N . LEU A 1 96 ? 7.207 7.359 -8.597 1.00 83.00 96 LEU A N 1
ATOM 779 C CA . LEU A 1 96 ? 6.185 8.173 -9.239 1.00 83.00 96 LEU A CA 1
ATOM 780 C C . LEU A 1 96 ? 6.199 9.616 -8.724 1.00 83.00 96 LEU A C 1
ATOM 782 O O . LEU A 1 96 ? 6.131 10.541 -9.532 1.00 83.00 96 LEU A O 1
ATOM 786 N N . ALA A 1 97 ? 6.342 9.809 -7.411 1.00 85.31 97 ALA A N 1
ATOM 787 C CA . ALA A 1 97 ? 6.429 11.123 -6.781 1.00 85.31 97 ALA A CA 1
ATOM 788 C C . ALA A 1 97 ? 7.657 11.910 -7.273 1.00 85.31 97 ALA A C 1
ATOM 790 O O . ALA A 1 97 ? 7.521 13.056 -7.699 1.00 85.31 97 ALA A O 1
ATOM 791 N N . GLU A 1 98 ? 8.836 11.283 -7.329 1.00 84.62 98 GLU A N 1
ATOM 792 C CA . GLU A 1 98 ? 10.048 11.895 -7.900 1.00 84.62 98 GLU A CA 1
ATOM 793 C C . GLU A 1 98 ? 9.914 12.160 -9.410 1.00 84.62 98 GLU A C 1
ATOM 795 O O . GLU A 1 98 ? 10.466 13.118 -9.959 1.00 84.62 98 GLU A O 1
ATOM 800 N N . GLY A 1 99 ? 9.203 11.291 -10.132 1.00 81.25 99 GLY A N 1
ATOM 801 C CA . GLY A 1 99 ? 8.862 11.505 -11.537 1.00 81.25 99 GLY A CA 1
ATOM 802 C C . GLY A 1 99 ? 7.945 12.711 -11.744 1.00 81.25 99 GLY A C 1
ATOM 803 O O . GLY A 1 99 ? 8.130 13.458 -12.705 1.00 81.25 99 GLY A O 1
ATOM 804 N N . LEU A 1 100 ? 6.979 12.903 -10.846 1.00 83.31 100 LEU A N 1
ATOM 805 C CA . LEU A 1 100 ? 6.029 14.006 -10.877 1.00 83.31 100 LEU A CA 1
ATOM 806 C C . LEU A 1 100 ? 6.696 15.336 -10.502 1.00 83.31 100 LEU A C 1
ATOM 808 O O . LEU A 1 100 ? 6.524 16.302 -11.239 1.00 83.31 100 LEU A O 1
ATOM 812 N N . GLY A 1 101 ? 7.521 15.373 -9.448 1.00 84.00 101 GLY A N 1
ATOM 813 C CA . GLY A 1 101 ? 8.279 16.570 -9.047 1.00 84.00 101 GLY A CA 1
ATOM 814 C C . GLY A 1 101 ? 9.150 17.110 -10.183 1.00 84.00 101 GLY A C 1
ATOM 815 O O . GLY A 1 101 ? 9.020 18.265 -10.581 1.00 84.00 101 GLY A O 1
ATOM 816 N N . ARG A 1 102 ? 9.891 16.220 -10.858 1.00 82.88 102 ARG A N 1
ATOM 817 C CA . ARG A 1 102 ? 10.684 16.575 -12.050 1.00 82.88 102 ARG A CA 1
ATOM 818 C C . ARG A 1 102 ? 9.859 17.117 -13.220 1.00 82.88 102 ARG A C 1
ATOM 820 O O . ARG A 1 102 ? 10.398 17.859 -14.034 1.00 82.88 102 ARG A O 1
ATOM 827 N N . ARG A 1 103 ? 8.585 16.727 -13.354 1.00 83.62 103 ARG A N 1
ATOM 828 C CA . ARG A 1 103 ? 7.679 17.246 -14.400 1.00 83.62 103 ARG A CA 1
ATOM 829 C C . ARG A 1 103 ? 7.060 18.586 -14.023 1.00 83.62 103 ARG A C 1
ATOM 831 O O . ARG A 1 103 ? 6.782 19.377 -14.916 1.00 83.62 103 ARG A O 1
ATOM 838 N N . LEU A 1 104 ? 6.830 18.807 -12.733 1.00 85.94 104 LEU A N 1
ATOM 839 C CA . LEU A 1 104 ? 6.272 20.044 -12.190 1.00 85.94 104 LEU A CA 1
ATOM 840 C C . LEU A 1 104 ? 7.346 21.109 -11.912 1.00 85.94 104 LEU A C 1
ATOM 842 O O . LEU A 1 104 ? 6.992 22.244 -11.614 1.00 85.94 104 LEU A O 1
ATOM 846 N N . GLY A 1 105 ? 8.632 20.771 -12.056 1.00 82.38 105 GLY A N 1
ATOM 847 C CA . GLY A 1 105 ? 9.746 21.702 -11.857 1.00 82.38 105 GLY A CA 1
ATOM 848 C C . GLY A 1 105 ? 10.035 22.017 -10.386 1.00 82.38 105 GLY A C 1
ATOM 849 O O . GLY A 1 105 ? 10.574 23.085 -10.107 1.00 82.38 105 GLY A O 1
ATOM 850 N N . LEU A 1 106 ? 9.653 21.107 -9.479 1.00 75.62 106 LEU A N 1
ATOM 851 C CA . LEU A 1 106 ? 9.909 21.161 -8.033 1.00 75.62 106 LEU A CA 1
ATOM 852 C C . LEU A 1 106 ? 11.172 20.380 -7.655 1.00 75.62 106 LEU A C 1
ATOM 854 O O . LEU A 1 106 ? 11.417 19.318 -8.281 1.00 75.62 106 LEU A O 1
#

Foldseek 3Di:
DPPPPCPVDDVLVVLLVVLQVCVVCQQVDDDPNHGQFDQDPVQCWTRHHNDTDHVVPVVVVVVVVVVVVVVVVVCCVVCPCVCVSRPDNVNSVVVVVVVVCVVVVD

Sequence (106 aa):
MKTSNRLIGPWRTRLQWLLCLLFLLLPWLEMNGNSLVRIDIPGLRLYLFGQVLRIEELYLVLLGILVFVLAFLLVTVVLGRVWCGWLCPQTTLSDLAEGLGRRLGL

Secondary structure (DSSP, 8-state):
-----TTS-HHHHHHHHHHHHHHHHGGG-EETTEESEEEETTTTEEEETTEEEETT-HHHHHHHHHHHHHHHHHHHHHHTHHHHHHT-HHHHHHHHHHHHHHHHT-

pLDDT: mean 81.22, std 10.42, range [39.44, 96.31]